Protein AF-Q3LVI6-F1 (afdb_monomer)

Mean predicted aligned error: 5.61 Å

Solvent-accessible surface area (backbone atoms only — not comparable to full-atom values): 6788 Å² total; per-residue (Å²): 140,84,86,83,91,66,55,71,72,61,56,31,68,70,35,97,43,85,88,38,20,65,63,54,54,71,59,76,71,79,91,80,88,86,78,94,64,60,45,84,53,86,100,51,65,73,39,81,44,73,38,89,65,38,51,72,90,80,40,58,30,30,34,79,40,54,72,62,44,71,73,80,88,87,78,51,71,53,66,43,88,86,79,67,50,68,44,74,40,45,70,43,93,68,93,57,33,34,26,66,65,78,130

Radius of gyration: 19.55 Å; Cα contacts (8 Å, |Δi|>4): 117; chains: 1; bounding box: 41×30×54 Å

Structure (mmCIF, N/CA/C/O backbone):
data_AF-Q3LVI6-F1
#
_entry.id   AF-Q3LVI6-F1
#
loop_
_atom_site.group_PDB
_atom_site.id
_atom_site.type_symbol
_atom_site.label_atom_id
_atom_site.label_alt_id
_atom_site.label_comp_id
_atom_site.label_asym_id
_atom_site.label_entity_id
_atom_site.label_seq_id
_atom_site.pdbx_PDB_ins_code
_atom_site.Cartn_x
_atom_site.Cartn_y
_atom_site.Cartn_z
_atom_site.occupancy
_atom_site.B_iso_or_equiv
_atom_site.auth_seq_id
_atom_site.auth_comp_id
_atom_site.auth_asym_id
_atom_site.auth_atom_id
_atom_site.pdbx_PDB_model_num
ATOM 1 N N . ARG A 1 1 ? -21.784 -9.374 -1.330 1.00 67.38 1 ARG A N 1
ATOM 2 C CA . ARG A 1 1 ? -21.407 -9.449 0.099 1.00 67.38 1 ARG A CA 1
ATOM 3 C C . ARG A 1 1 ? -19.896 -9.316 0.151 1.00 67.38 1 ARG A C 1
ATOM 5 O O . ARG A 1 1 ? -19.244 -10.026 -0.603 1.00 67.38 1 ARG A O 1
ATOM 12 N N . THR A 1 2 ? -19.379 -8.366 0.921 1.00 84.44 2 THR A N 1
ATOM 13 C CA . THR A 1 2 ? -17.945 -8.069 1.011 1.00 84.44 2 THR A CA 1
ATOM 14 C C . THR A 1 2 ? -17.585 -8.081 2.481 1.00 84.44 2 THR A C 1
ATOM 16 O O . THR A 1 2 ? -18.188 -7.330 3.242 1.00 84.44 2 THR A O 1
ATOM 19 N N . ASP A 1 3 ? -16.628 -8.916 2.865 1.00 90.06 3 ASP A N 1
ATOM 20 C CA . ASP A 1 3 ? -16.189 -9.023 4.252 1.00 90.06 3 ASP A CA 1
ATOM 21 C C . ASP A 1 3 ? -14.853 -8.284 4.420 1.00 90.06 3 ASP A C 1
ATOM 23 O O . ASP A 1 3 ? -13.958 -8.386 3.576 1.00 90.06 3 ASP A O 1
ATOM 27 N N . PHE A 1 4 ? -14.713 -7.521 5.505 1.00 92.75 4 PHE A N 1
ATOM 28 C CA . PHE A 1 4 ? -13.474 -6.824 5.850 1.00 92.75 4 PHE A CA 1
ATOM 29 C C . PHE A 1 4 ? -12.771 -7.552 6.988 1.00 92.75 4 PHE A C 1
ATOM 31 O O . PHE A 1 4 ? -13.224 -7.527 8.130 1.00 92.75 4 PHE A O 1
ATOM 38 N N . ILE A 1 5 ? -11.613 -8.139 6.696 1.00 94.00 5 ILE A N 1
ATOM 39 C CA . ILE A 1 5 ? -10.717 -8.643 7.736 1.00 94.00 5 ILE A CA 1
ATOM 40 C C . ILE A 1 5 ? -9.840 -7.477 8.189 1.00 94.00 5 ILE A C 1
ATOM 42 O O . ILE A 1 5 ? -8.905 -7.065 7.502 1.00 94.00 5 ILE A O 1
ATOM 46 N N . MET A 1 6 ? -10.177 -6.906 9.341 1.00 93.94 6 MET A N 1
ATOM 47 C CA . MET A 1 6 ? -9.473 -5.759 9.906 1.00 93.94 6 MET A CA 1
ATOM 48 C C . MET A 1 6 ? -8.410 -6.191 10.912 1.00 93.94 6 MET A C 1
ATOM 50 O O . MET A 1 6 ? -8.558 -7.176 11.631 1.00 93.94 6 MET A O 1
ATOM 54 N N . SER A 1 7 ? -7.348 -5.392 11.034 1.00 95.75 7 SER A N 1
ATOM 55 C CA . SER A 1 7 ? -6.457 -5.517 12.190 1.00 95.75 7 SER A CA 1
ATOM 56 C C . SER A 1 7 ? -7.224 -5.212 13.483 1.00 95.75 7 SER A C 1
ATOM 58 O O . SER A 1 7 ? -8.093 -4.336 13.499 1.00 95.75 7 SER A O 1
ATOM 60 N N . LYS A 1 8 ? -6.847 -5.859 14.594 1.00 95.44 8 LYS A N 1
ATOM 61 C CA . LYS A 1 8 ? -7.434 -5.615 15.926 1.00 95.44 8 LYS A CA 1
ATOM 62 C C . LYS A 1 8 ? -7.523 -4.121 16.262 1.00 95.44 8 LYS A C 1
ATOM 64 O O . LYS A 1 8 ? -8.564 -3.643 16.696 1.00 95.44 8 LYS A O 1
ATOM 69 N N . LYS A 1 9 ? -6.450 -3.370 15.988 1.00 95.62 9 LYS A N 1
ATOM 70 C CA . LYS A 1 9 ? -6.378 -1.924 16.243 1.00 95.62 9 LYS A CA 1
ATOM 71 C C . LYS A 1 9 ? -7.380 -1.124 15.406 1.00 95.62 9 LYS A C 1
ATOM 73 O O . LYS A 1 9 ? -7.962 -0.173 15.916 1.00 95.62 9 LYS A O 1
ATOM 78 N N . ALA A 1 10 ? -7.561 -1.473 14.132 1.00 95.38 10 ALA A N 1
ATOM 79 C CA . ALA A 1 10 ? -8.540 -0.804 13.276 1.00 95.38 10 ALA A CA 1
ATOM 80 C C . ALA A 1 10 ? -9.972 -1.104 13.739 1.00 95.38 10 ALA A C 1
ATOM 82 O O . ALA A 1 10 ? -10.779 -0.186 13.828 1.00 95.38 10 ALA A O 1
ATOM 83 N N . PHE A 1 11 ? -10.242 -2.357 14.116 1.00 96.00 11 PHE A N 1
ATOM 84 C CA . PHE A 1 11 ? -11.553 -2.782 14.598 1.00 96.00 11 PHE A CA 1
ATOM 85 C C . PHE A 1 11 ? -11.953 -2.072 15.900 1.00 96.00 11 PHE A C 1
ATOM 87 O O . PHE A 1 11 ? -13.047 -1.527 16.000 1.00 96.00 11 PHE A O 1
ATOM 94 N N . GLN A 1 12 ? -11.034 -1.987 16.869 1.00 95.31 12 GLN A N 1
ATOM 95 C CA . GLN A 1 12 ? -11.258 -1.261 18.126 1.00 95.31 12 GLN A CA 1
ATOM 96 C C . GLN A 1 12 ? -11.562 0.224 17.897 1.00 95.31 12 GLN A C 1
ATOM 98 O O . GLN A 1 12 ? -12.451 0.771 18.539 1.00 95.31 12 GLN A O 1
ATOM 103 N N . LYS A 1 13 ? -10.890 0.867 16.934 1.00 95.81 13 LYS A N 1
ATOM 104 C CA . LYS A 1 13 ? -11.110 2.285 16.611 1.00 95.81 13 LYS A CA 1
ATOM 105 C C . LYS A 1 13 ? -12.486 2.611 16.022 1.00 95.81 13 LYS A C 1
ATOM 107 O O . LYS A 1 13 ? -12.786 3.791 15.868 1.00 95.81 13 LYS A O 1
ATOM 112 N N . MET A 1 14 ? -13.302 1.611 15.690 1.00 95.44 14 MET A N 1
ATOM 113 C CA . MET A 1 14 ? -14.700 1.823 15.301 1.00 95.44 14 MET A CA 1
ATOM 114 C C . MET A 1 14 ? -15.628 2.017 16.510 1.00 95.44 14 MET A C 1
ATOM 116 O O . MET A 1 14 ? -16.782 2.401 16.337 1.00 95.44 14 MET A O 1
ATOM 120 N N . ALA A 1 15 ? -15.154 1.744 17.730 1.00 95.69 15 ALA A N 1
ATOM 121 C CA . ALA A 1 15 ? -15.945 1.907 18.939 1.00 95.69 15 ALA A CA 1
ATOM 122 C C . ALA A 1 15 ? -16.274 3.386 19.199 1.00 95.69 15 ALA A C 1
ATOM 124 O O . ALA A 1 15 ? -15.474 4.279 18.923 1.00 95.69 15 ALA A O 1
ATOM 125 N N . GLN A 1 16 ? -17.448 3.645 19.781 1.00 93.50 16 GLN A N 1
ATOM 126 C CA . GLN A 1 16 ? -17.910 5.009 20.072 1.00 93.50 16 GLN A CA 1
ATOM 127 C C . GLN A 1 16 ? -17.022 5.726 21.099 1.00 93.50 16 GLN A C 1
ATOM 129 O O . GLN A 1 16 ? -16.907 6.949 21.090 1.00 93.50 16 GLN A O 1
ATOM 134 N N . SER A 1 17 ? -16.403 4.964 22.000 1.00 94.81 17 SER A N 1
ATOM 135 C CA . SER A 1 17 ? -15.467 5.462 23.005 1.00 94.81 17 SER A CA 1
ATOM 136 C C . SER A 1 17 ? -14.401 4.417 23.336 1.00 94.81 17 SER A C 1
ATOM 138 O O . SER A 1 17 ? -14.597 3.218 23.113 1.00 94.81 17 SER A O 1
ATOM 140 N N . THR A 1 18 ? -13.308 4.858 23.959 1.00 93.06 18 THR A N 1
ATOM 141 C CA . THR A 1 18 ? -12.217 3.989 24.430 1.00 93.06 18 THR A CA 1
ATOM 142 C C . THR A 1 18 ? -12.692 2.912 25.413 1.00 93.06 18 THR A C 1
ATOM 144 O O . THR A 1 18 ? -12.187 1.793 25.399 1.00 93.06 18 THR A O 1
ATOM 147 N N . TYR A 1 19 ? -13.717 3.201 26.222 1.00 94.06 19 TYR A N 1
ATOM 148 C CA . TYR A 1 19 ? -14.304 2.248 27.174 1.00 94.06 19 TYR A CA 1
ATOM 149 C C . TYR A 1 19 ? -15.094 1.121 26.496 1.00 94.06 19 TYR A C 1
ATOM 151 O O . TYR A 1 19 ? -15.279 0.056 27.080 1.00 94.06 19 TYR A O 1
ATOM 159 N N . SER A 1 20 ? -15.553 1.344 25.263 1.00 95.19 20 SER A N 1
ATOM 160 C CA . SER A 1 20 ? -16.339 0.373 24.491 1.00 95.19 20 SER A CA 1
ATOM 161 C C . SER A 1 20 ? -15.505 -0.491 23.539 1.00 95.19 20 SER A C 1
ATOM 163 O O . SER A 1 20 ? -16.048 -1.403 22.922 1.00 95.19 20 SER A O 1
ATOM 165 N N . GLU A 1 21 ? -14.193 -0.259 23.430 1.00 95.81 21 GLU A N 1
ATOM 166 C CA . GLU A 1 21 ? -13.319 -0.992 22.502 1.00 95.81 21 GLU A CA 1
ATOM 167 C C . GLU A 1 21 ? -13.253 -2.495 22.798 1.00 95.81 21 GLU A C 1
ATOM 169 O O . GLU A 1 21 ? -13.255 -3.305 21.872 1.00 95.81 21 GLU A O 1
ATOM 174 N N . SER A 1 22 ? -13.186 -2.876 24.078 1.00 95.00 22 SER A N 1
ATOM 175 C CA . SER A 1 22 ? -13.134 -4.282 24.500 1.00 95.00 22 SER A CA 1
ATOM 176 C C . SER A 1 22 ? -14.450 -5.003 24.221 1.00 95.00 22 SER A C 1
ATOM 178 O O . SER A 1 22 ? -14.433 -6.113 23.693 1.00 95.00 22 SER A O 1
ATOM 180 N N . SER A 1 23 ? -15.573 -4.343 24.516 1.00 95.69 23 SER A N 1
ATOM 181 C CA . SER A 1 23 ? -16.919 -4.850 24.240 1.00 95.69 23 SER A CA 1
ATOM 182 C C . SER A 1 23 ? -17.150 -5.019 22.738 1.00 95.69 23 SER A C 1
ATOM 184 O O . SER A 1 23 ? -17.591 -6.082 22.300 1.00 95.69 23 SER A O 1
ATOM 186 N N . LEU A 1 24 ? -16.763 -4.030 21.922 1.00 96.00 24 LEU A N 1
ATOM 187 C CA . LEU A 1 24 ? -16.846 -4.153 20.468 1.00 96.00 24 LEU A CA 1
ATOM 188 C C . LEU A 1 24 ? -15.976 -5.313 19.973 1.00 96.00 24 LEU A C 1
ATOM 190 O O . LEU A 1 24 ? -16.464 -6.177 19.253 1.00 96.00 24 LEU A O 1
ATOM 194 N N . LEU A 1 25 ? -14.713 -5.385 20.405 1.00 95.44 25 LEU A N 1
ATOM 195 C CA . LEU A 1 25 ? -13.800 -6.454 19.999 1.00 95.44 25 LEU A CA 1
ATOM 196 C C . LEU A 1 25 ? -14.323 -7.851 20.371 1.00 95.44 25 LEU A C 1
ATOM 198 O O . LEU A 1 25 ? -14.142 -8.782 19.590 1.00 95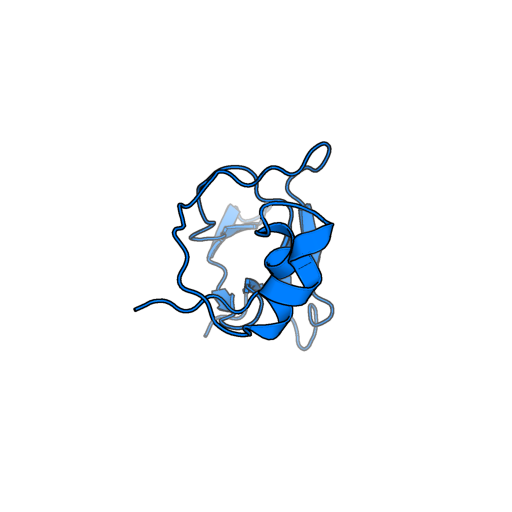.44 25 LEU A O 1
ATOM 202 N N . SER A 1 26 ? -14.994 -8.001 21.521 1.00 95.44 26 SER A N 1
ATOM 203 C CA . SER A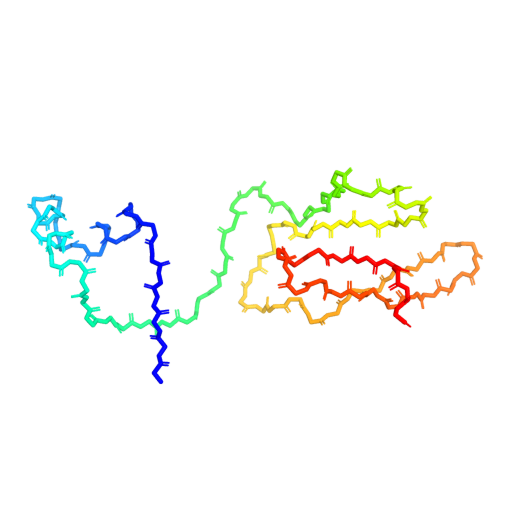 1 26 ? -15.588 -9.284 21.929 1.00 95.44 26 SER A CA 1
ATOM 204 C C . SER A 1 26 ? -16.753 -9.746 21.054 1.00 95.44 26 SER A C 1
ATOM 206 O O . SER A 1 26 ? -17.050 -10.937 21.053 1.00 95.44 26 SER A O 1
ATOM 208 N N . GLN A 1 27 ? -17.384 -8.852 20.284 1.00 95.44 27 GLN A N 1
ATOM 209 C CA . GLN A 1 27 ? -18.425 -9.244 19.326 1.00 95.44 27 GLN A CA 1
ATOM 210 C C . GLN A 1 27 ? -17.842 -10.005 18.127 1.00 95.44 27 GLN A C 1
ATOM 212 O O . GLN A 1 27 ? -18.529 -10.830 17.532 1.00 95.44 27 GLN A O 1
ATOM 217 N N . GLY A 1 28 ? -16.570 -9.766 17.782 1.00 93.19 28 GLY A N 1
ATOM 218 C CA . GLY A 1 28 ? -15.842 -10.452 16.710 1.00 93.19 28 GLY A CA 1
ATOM 219 C C . GLY A 1 28 ? -16.270 -10.050 15.294 1.00 93.19 28 GLY A C 1
ATOM 220 O O . GLY A 1 28 ? -15.433 -9.620 14.504 1.00 93.19 28 GLY A O 1
ATOM 221 N N . ILE A 1 29 ? -17.561 -10.164 14.978 1.00 94.38 29 ILE A N 1
ATOM 222 C CA . ILE A 1 29 ? -18.153 -9.827 13.680 1.00 94.38 29 ILE A CA 1
ATOM 223 C C . ILE A 1 29 ? -19.257 -8.800 13.912 1.00 94.38 29 ILE A C 1
ATOM 225 O O . ILE A 1 29 ? -20.135 -9.005 14.746 1.00 94.38 29 ILE A O 1
ATOM 229 N N . VAL A 1 30 ? -19.210 -7.706 13.158 1.00 94.00 30 VAL A N 1
ATOM 230 C CA . VAL A 1 30 ? -20.232 -6.656 13.165 1.00 94.00 30 VAL A CA 1
ATOM 231 C C . VAL A 1 30 ? -20.481 -6.191 11.737 1.00 94.00 30 VAL A C 1
ATOM 233 O O . VAL A 1 30 ? -19.565 -6.208 10.910 1.00 94.00 30 VAL A O 1
ATOM 236 N N . ASP A 1 31 ? -21.705 -5.759 11.457 1.00 93.81 31 ASP A N 1
ATOM 237 C CA . ASP A 1 31 ? -22.016 -5.091 10.199 1.00 93.81 31 ASP A CA 1
ATOM 238 C C . ASP A 1 31 ? -21.419 -3.681 10.198 1.00 93.81 31 ASP A C 1
ATOM 240 O O . ASP A 1 31 ? -21.437 -2.975 11.210 1.00 93.81 31 ASP A O 1
ATOM 244 N N . ILE A 1 32 ? -20.871 -3.272 9.054 1.00 92.44 32 ILE A N 1
ATOM 245 C CA . ILE A 1 32 ? -20.244 -1.962 8.887 1.00 92.44 32 ILE A CA 1
ATOM 246 C C . ILE A 1 32 ? -20.708 -1.289 7.603 1.00 92.44 32 ILE A C 1
ATOM 248 O O . ILE A 1 32 ? -20.945 -1.930 6.579 1.00 92.44 32 ILE A O 1
ATOM 252 N N . GLU A 1 33 ? -20.740 0.036 7.643 1.00 93.19 33 GLU A N 1
ATOM 253 C CA . GLU A 1 33 ? -20.822 0.862 6.448 1.00 93.19 33 GLU A CA 1
ATOM 254 C C . GLU A 1 33 ? -19.421 1.317 6.050 1.00 93.19 33 GLU A C 1
ATOM 256 O O . GLU A 1 33 ? -18.588 1.659 6.892 1.00 93.19 33 GLU A O 1
ATOM 261 N N . TYR A 1 34 ? -19.146 1.340 4.750 1.00 93.31 34 TYR A N 1
ATOM 262 C CA . TYR A 1 34 ? -17.849 1.756 4.242 1.00 93.31 34 TYR A CA 1
ATOM 263 C C . TYR A 1 34 ? -17.990 2.550 2.948 1.00 93.31 34 TYR A C 1
ATOM 265 O O . TYR A 1 34 ? -18.902 2.350 2.147 1.00 93.31 34 TYR A O 1
ATOM 273 N N . ARG A 1 35 ? -17.030 3.446 2.721 1.00 93.94 35 ARG A N 1
ATOM 274 C CA . ARG A 1 35 ? -16.854 4.151 1.451 1.00 93.94 35 ARG A CA 1
ATOM 275 C C . ARG A 1 35 ? -15.373 4.288 1.141 1.00 93.94 35 ARG A C 1
ATOM 277 O O . ARG A 1 35 ? -14.560 4.498 2.040 1.00 93.94 35 ARG A O 1
ATOM 284 N N . ARG A 1 36 ? -15.019 4.218 -0.140 1.00 92.56 36 ARG A N 1
ATOM 285 C CA . ARG A 1 36 ? -13.645 4.455 -0.587 1.00 92.56 36 ARG A CA 1
ATOM 286 C C . ARG A 1 36 ? -13.298 5.938 -0.444 1.00 92.56 36 ARG A C 1
ATOM 288 O O . ARG A 1 36 ? -13.992 6.789 -0.997 1.00 92.56 36 ARG A O 1
ATOM 295 N N . VAL A 1 37 ? -12.201 6.244 0.240 1.00 94.62 37 VAL A N 1
ATOM 296 C CA . VAL A 1 37 ? -11.674 7.610 0.411 1.00 94.62 37 VAL A CA 1
ATOM 297 C C . VAL A 1 37 ? -10.287 7.736 -0.217 1.00 94.62 37 VAL A C 1
ATOM 299 O O . VAL A 1 37 ? -9.656 6.732 -0.534 1.00 94.62 37 VAL A O 1
ATOM 302 N N . SER A 1 38 ? -9.821 8.968 -0.425 1.00 96.06 38 SER A N 1
ATOM 303 C CA . SER A 1 38 ? -8.450 9.215 -0.876 1.00 96.06 38 SER A CA 1
ATOM 304 C C . SER A 1 38 ? -7.441 8.750 0.176 1.00 96.06 38 SER A C 1
ATOM 306 O O . SER A 1 38 ? -7.543 9.146 1.338 1.00 96.06 38 SER A O 1
ATOM 308 N N . CYS A 1 39 ? -6.436 7.975 -0.234 1.00 94.81 39 CYS A N 1
ATOM 309 C CA . CYS A 1 39 ? -5.268 7.684 0.58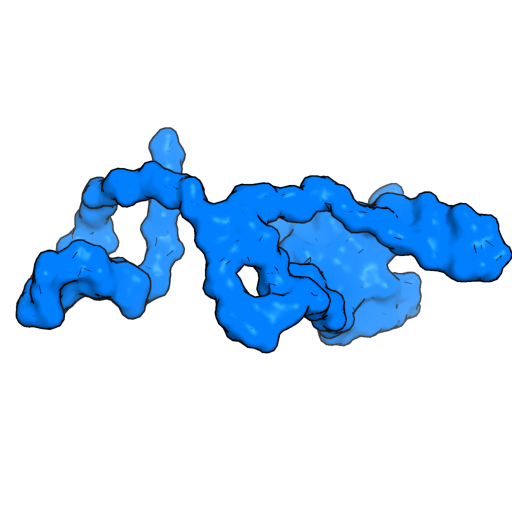8 1.00 94.81 39 CYS A CA 1
ATOM 310 C C . CYS A 1 39 ? -4.508 8.985 0.884 1.00 94.81 39 CYS A C 1
ATOM 312 O O . CYS A 1 39 ? -4.316 9.814 -0.012 1.00 94.81 39 CYS A O 1
ATOM 314 N N . ASN A 1 40 ? -4.081 9.156 2.138 1.00 94.81 40 ASN A N 1
ATOM 315 C CA . ASN A 1 40 ? -3.308 10.306 2.601 1.00 94.81 40 ASN A CA 1
ATOM 316 C C . ASN A 1 40 ? -2.017 9.810 3.260 1.00 94.81 40 ASN A C 1
ATOM 318 O O . ASN A 1 40 ? -2.064 9.171 4.312 1.00 94.81 40 ASN A O 1
ATOM 322 N N . TYR A 1 41 ? -0.877 10.131 2.649 1.00 95.38 41 TYR A N 1
ATOM 323 C CA . TYR A 1 41 ? 0.452 9.800 3.159 1.00 95.38 41 TYR A CA 1
ATOM 324 C C . TYR A 1 41 ? 1.265 11.089 3.342 1.00 95.38 41 TYR A C 1
ATOM 326 O O . TYR A 1 41 ? 2.079 11.436 2.483 1.00 95.38 41 TYR A O 1
ATOM 334 N N . PRO A 1 42 ? 1.058 11.831 4.449 1.00 94.75 42 PRO A N 1
ATOM 335 C CA . PRO A 1 42 ? 1.731 13.105 4.670 1.00 94.75 42 PRO A CA 1
ATOM 336 C C . PRO A 1 42 ? 3.249 12.948 4.604 1.00 94.75 42 PRO A C 1
ATOM 338 O O . PRO A 1 42 ? 3.795 12.005 5.176 1.00 94.75 42 PRO A O 1
ATOM 341 N N . LYS A 1 43 ? 3.927 13.892 3.942 1.00 94.44 43 LYS A N 1
ATOM 342 C CA . LYS A 1 43 ? 5.397 13.941 3.802 1.00 94.44 43 LYS A CA 1
ATOM 343 C C . LYS A 1 43 ? 6.024 12.759 3.047 1.00 94.44 43 LYS A C 1
ATOM 345 O O . LYS A 1 43 ? 7.243 12.632 3.060 1.00 94.44 43 LYS A O 1
ATOM 350 N N . ASN A 1 44 ? 5.227 11.915 2.394 1.00 94.94 44 ASN A N 1
ATOM 351 C CA . ASN A 1 44 ? 5.728 10.798 1.601 1.00 94.94 44 ASN A CA 1
ATOM 352 C C . ASN A 1 44 ? 5.395 11.017 0.125 1.00 94.94 44 ASN A C 1
ATOM 354 O O . ASN A 1 44 ? 4.242 11.247 -0.243 1.00 94.94 44 ASN A O 1
ATOM 358 N N . ASN A 1 45 ? 6.415 10.911 -0.721 1.00 94.50 45 ASN A N 1
ATOM 359 C CA . ASN A 1 45 ? 6.237 10.845 -2.165 1.00 94.50 45 ASN A CA 1
ATOM 360 C C . ASN A 1 45 ? 6.056 9.391 -2.599 1.00 94.50 45 ASN A C 1
ATOM 362 O O . ASN A 1 45 ? 6.457 8.463 -1.888 1.00 94.50 45 ASN A O 1
ATOM 366 N N . ILE A 1 46 ? 5.497 9.204 -3.797 1.00 94.00 46 ILE A N 1
ATOM 367 C CA . ILE A 1 46 ? 5.474 7.892 -4.443 1.00 94.00 46 ILE A CA 1
ATOM 368 C C . ILE A 1 46 ? 6.902 7.351 -4.473 1.00 94.00 46 ILE A C 1
ATOM 370 O O . ILE A 1 46 ? 7.819 8.019 -4.950 1.00 94.00 46 ILE A O 1
ATOM 374 N N . THR A 1 47 ? 7.078 6.153 -3.928 1.00 95.25 47 THR A N 1
ATOM 375 C CA . THR A 1 47 ? 8.386 5.517 -3.778 1.00 95.25 47 THR A CA 1
ATOM 376 C C . THR A 1 47 ? 8.368 4.168 -4.471 1.00 95.25 47 THR A C 1
ATOM 378 O O . THR A 1 47 ? 7.429 3.393 -4.305 1.00 95.25 47 THR A O 1
ATOM 381 N N . ILE A 1 48 ? 9.414 3.879 -5.237 1.00 94.44 48 ILE A N 1
ATOM 382 C CA . ILE A 1 48 ? 9.633 2.566 -5.840 1.00 94.44 48 ILE A CA 1
ATOM 383 C C . ILE A 1 48 ? 10.572 1.801 -4.911 1.00 94.44 48 ILE A C 1
ATOM 385 O O . ILE A 1 48 ? 11.726 2.196 -4.742 1.00 94.44 48 ILE A O 1
ATOM 389 N N . LYS A 1 49 ? 10.075 0.731 -4.287 1.00 94.56 49 LYS A N 1
ATOM 390 C CA . LYS A 1 49 ? 10.899 -0.179 -3.485 1.00 94.56 49 LYS A CA 1
ATOM 391 C C . LYS A 1 49 ? 11.192 -1.426 -4.309 1.00 94.56 49 LYS A C 1
ATOM 393 O O . LYS A 1 49 ? 10.261 -2.123 -4.703 1.00 94.56 49 LYS A O 1
ATOM 398 N N . ILE A 1 50 ? 12.474 -1.703 -4.531 1.00 94.06 50 ILE A N 1
ATOM 399 C CA . ILE A 1 50 ? 12.922 -2.934 -5.185 1.00 94.06 50 ILE A CA 1
ATOM 400 C C . ILE A 1 50 ? 12.580 -4.126 -4.291 1.00 94.06 50 ILE A C 1
ATOM 402 O O . ILE A 1 50 ? 12.812 -4.088 -3.079 1.00 94.06 50 ILE A O 1
ATOM 406 N N . ASP A 1 51 ? 11.960 -5.136 -4.890 1.00 92.25 51 ASP A N 1
ATOM 407 C CA . ASP A 1 51 ? 11.623 -6.375 -4.206 1.00 92.25 51 ASP A CA 1
ATOM 408 C C . ASP A 1 51 ? 12.894 -7.191 -3.942 1.00 92.25 51 ASP A C 1
ATOM 410 O O . ASP A 1 51 ? 13.819 -7.186 -4.751 1.00 92.25 51 ASP A O 1
ATOM 414 N N . GLU A 1 52 ? 12.946 -7.898 -2.817 1.00 90.81 52 GLU A N 1
ATOM 415 C CA . GLU A 1 52 ? 14.125 -8.680 -2.416 1.00 90.81 52 GLU A CA 1
ATOM 416 C C . GLU A 1 52 ? 14.420 -9.837 -3.377 1.00 90.81 52 GLU A C 1
ATOM 418 O O . GLU A 1 52 ? 15.562 -10.273 -3.475 1.00 90.81 52 GLU A O 1
ATOM 423 N N . SER A 1 53 ? 13.402 -10.320 -4.094 1.00 86.19 53 SER A N 1
ATOM 424 C CA . SER A 1 53 ? 13.551 -11.359 -5.115 1.00 86.19 53 SER A CA 1
ATOM 425 C C . SER A 1 53 ? 14.013 -10.818 -6.472 1.00 86.19 53 SER A C 1
ATOM 427 O O . SER A 1 53 ? 14.345 -11.602 -7.362 1.00 86.19 53 SER A O 1
ATOM 429 N N . SER A 1 54 ? 14.029 -9.491 -6.653 1.00 90.12 54 SER A N 1
ATOM 430 C CA . SER A 1 54 ? 14.551 -8.881 -7.873 1.00 90.12 54 SER A CA 1
ATOM 431 C C . SER A 1 54 ? 15.983 -9.365 -8.109 1.00 90.12 54 SER A C 1
ATOM 433 O O . SER A 1 54 ? 16.762 -9.440 -7.165 1.00 90.12 54 SER A O 1
ATOM 435 N N . ASP A 1 55 ? 16.313 -9.637 -9.373 1.00 87.56 55 ASP A N 1
ATOM 436 C CA . ASP A 1 55 ? 17.576 -10.192 -9.890 1.00 87.56 55 ASP A CA 1
ATOM 437 C C . ASP A 1 55 ? 17.642 -11.731 -10.032 1.00 87.56 55 ASP A C 1
ATOM 439 O O . ASP A 1 55 ? 18.443 -12.213 -10.827 1.00 87.56 55 ASP A O 1
ATOM 443 N N . TYR A 1 56 ? 16.767 -12.534 -9.404 1.00 80.38 56 TYR A N 1
ATOM 444 C CA . TYR A 1 56 ? 16.865 -14.010 -9.476 1.00 80.38 56 TYR A CA 1
ATOM 445 C C . TYR A 1 56 ? 15.732 -14.682 -10.284 1.00 80.38 56 TYR A C 1
ATOM 447 O O . TYR A 1 56 ? 14.641 -14.795 -9.747 1.00 80.38 56 TYR A O 1
ATOM 455 N N . PRO A 1 57 ? 15.924 -15.243 -11.501 1.00 79.56 57 PRO A N 1
ATOM 456 C CA . PRO A 1 57 ? 17.201 -15.509 -12.153 1.00 79.56 57 PRO A CA 1
ATOM 457 C C . PRO A 1 57 ? 17.736 -14.394 -13.056 1.00 79.56 57 PRO A C 1
ATOM 459 O O . PRO A 1 57 ? 18.919 -14.470 -13.308 1.00 79.56 57 PRO A O 1
ATOM 462 N N . TYR A 1 58 ? 16.928 -13.440 -13.549 1.00 87.50 58 TYR A N 1
ATOM 463 C CA . TYR A 1 58 ? 17.339 -12.194 -14.248 1.00 87.50 58 TYR A CA 1
ATOM 464 C C . TYR A 1 58 ? 16.097 -11.312 -14.502 1.00 87.50 58 TYR A C 1
ATOM 466 O O . TYR A 1 58 ? 15.659 -11.142 -15.643 1.00 87.50 58 TYR A O 1
ATOM 474 N N . TYR A 1 59 ? 15.468 -10.782 -13.452 1.00 89.75 59 TYR A N 1
ATOM 475 C CA . TYR A 1 59 ? 14.290 -9.916 -13.601 1.00 89.75 59 TYR A CA 1
ATOM 476 C C . TYR A 1 59 ? 14.323 -8.710 -12.670 1.00 89.75 59 TYR A C 1
ATOM 478 O O . TYR A 1 59 ? 14.956 -8.723 -11.619 1.00 89.75 59 TYR A O 1
ATOM 486 N N . LEU A 1 60 ? 13.600 -7.662 -13.052 1.00 91.19 60 LEU A N 1
ATOM 487 C CA . LEU A 1 60 ? 13.295 -6.525 -12.202 1.00 91.19 60 LEU A CA 1
ATOM 488 C C . LEU A 1 60 ? 11.947 -6.766 -11.532 1.00 91.19 60 LEU A C 1
ATOM 490 O O . LEU A 1 60 ? 10.956 -7.006 -12.220 1.00 91.19 60 LEU A O 1
ATOM 494 N N . ALA A 1 61 ? 11.905 -6.641 -10.210 1.00 92.50 61 ALA A N 1
ATOM 495 C CA . ALA A 1 61 ? 10.664 -6.602 -9.455 1.00 92.50 61 ALA A CA 1
ATOM 496 C C . ALA A 1 61 ? 10.661 -5.449 -8.455 1.00 92.50 61 ALA A C 1
ATOM 498 O O . ALA A 1 61 ? 11.659 -5.172 -7.788 1.00 92.50 61 ALA A O 1
ATOM 499 N N . PHE A 1 62 ? 9.529 -4.762 -8.345 1.00 94.12 62 PHE A N 1
ATOM 500 C CA . PHE A 1 62 ? 9.358 -3.686 -7.378 1.00 94.12 62 PHE A CA 1
ATOM 501 C C . PHE A 1 62 ? 7.903 -3.497 -6.971 1.00 94.12 62 PHE A C 1
ATOM 503 O O . PHE A 1 62 ? 6.966 -3.872 -7.674 1.00 94.12 62 PHE A O 1
ATOM 510 N N . VAL A 1 63 ? 7.715 -2.835 -5.837 1.00 94.12 63 VAL A N 1
ATOM 511 C CA . VAL A 1 63 ? 6.416 -2.377 -5.347 1.00 94.12 63 VAL A CA 1
ATOM 512 C C . VAL A 1 63 ? 6.373 -0.854 -5.343 1.00 94.12 63 VAL A C 1
ATOM 514 O O . VAL A 1 63 ? 7.378 -0.180 -5.100 1.00 94.12 63 VAL A O 1
ATOM 517 N N . ILE A 1 64 ? 5.190 -0.301 -5.607 1.00 94.12 64 ILE A N 1
ATOM 518 C CA . ILE A 1 64 ? 4.952 1.142 -5.551 1.00 94.12 64 ILE A CA 1
ATOM 519 C C . ILE A 1 64 ? 4.319 1.475 -4.204 1.00 94.12 64 ILE A C 1
ATOM 521 O O . ILE A 1 64 ? 3.233 0.998 -3.875 1.00 94.12 64 ILE A O 1
ATOM 525 N N . TRP A 1 65 ? 5.003 2.298 -3.419 1.00 93.81 65 TRP A N 1
ATOM 526 C CA . TRP A 1 65 ? 4.569 2.747 -2.102 1.00 93.81 65 TRP A CA 1
ATOM 527 C C . TRP A 1 65 ? 4.039 4.174 -2.136 1.00 93.81 65 TRP A C 1
ATOM 529 O O . TRP A 1 65 ? 4.430 4.988 -2.974 1.00 93.81 65 TRP A O 1
ATOM 539 N N . TYR A 1 66 ? 3.166 4.470 -1.170 1.00 94.88 66 TYR A N 1
ATOM 540 C CA . TYR A 1 66 ? 2.637 5.809 -0.904 1.00 94.88 66 TYR A CA 1
ATOM 541 C C . TYR A 1 66 ? 1.909 6.443 -2.089 1.00 94.88 66 TYR A C 1
ATOM 543 O O . TYR A 1 66 ? 1.967 7.656 -2.295 1.00 94.88 66 TYR A O 1
ATOM 551 N N . GLN A 1 67 ? 1.195 5.631 -2.870 1.00 93.50 67 GLN A N 1
ATOM 552 C CA . GLN A 1 67 ? 0.298 6.162 -3.883 1.00 93.50 67 GLN A CA 1
ATOM 553 C C . GLN A 1 67 ? -0.808 6.982 -3.198 1.00 93.50 67 GLN A C 1
ATOM 555 O O . GLN A 1 67 ? -1.586 6.473 -2.393 1.00 93.50 67 GLN A O 1
ATOM 560 N N . GLN A 1 68 ? -0.809 8.287 -3.468 1.00 92.94 68 GLN A N 1
ATOM 561 C CA . GLN A 1 68 ? -1.764 9.236 -2.904 1.00 92.94 68 GLN A CA 1
ATOM 562 C C . GLN A 1 68 ? -2.960 9.415 -3.835 1.00 92.94 68 GLN 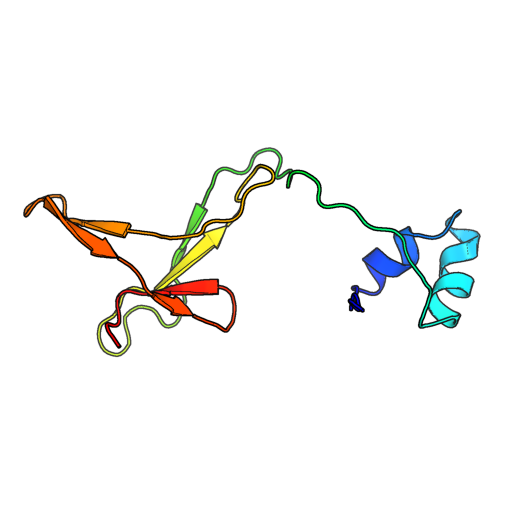A C 1
ATOM 564 O O . GLN A 1 68 ? -2.832 9.320 -5.057 1.00 92.94 68 GLN A O 1
ATOM 569 N N . GLY A 1 69 ? -4.113 9.754 -3.265 1.00 93.12 69 GLY A N 1
ATOM 570 C CA . GLY A 1 69 ? -5.340 9.929 -4.034 1.00 93.12 69 GLY A CA 1
ATOM 571 C C . GLY A 1 69 ? -6.310 8.764 -3.867 1.00 93.12 69 GLY A C 1
ATOM 572 O O . GLY A 1 69 ? -6.129 7.871 -3.044 1.00 93.12 69 GLY A O 1
ATOM 573 N N . GLN A 1 70 ? -7.382 8.784 -4.656 1.00 93.44 70 GLN A N 1
ATOM 574 C CA . GLN A 1 70 ? -8.443 7.772 -4.601 1.00 93.44 70 GLN A CA 1
ATOM 575 C C . GLN A 1 70 ? -8.296 6.677 -5.671 1.00 93.44 70 GLN A C 1
ATOM 577 O O . GLN A 1 70 ? -9.013 5.680 -5.619 1.00 93.44 70 GLN A O 1
ATOM 582 N N . LYS A 1 71 ? -7.405 6.858 -6.651 1.00 91.31 71 LYS A N 1
ATOM 583 C CA . LYS A 1 71 ? -7.284 5.991 -7.834 1.00 91.31 71 LYS A CA 1
ATOM 584 C C . LYS A 1 71 ? -6.282 4.869 -7.608 1.00 91.31 71 LYS A C 1
ATOM 586 O O . LYS A 1 71 ? -5.273 5.105 -6.968 1.00 91.31 71 LYS A O 1
ATOM 591 N N . ASP A 1 72 ? -6.533 3.699 -8.181 1.00 90.44 72 ASP A N 1
ATOM 592 C CA . ASP A 1 72 ? -5.557 2.607 -8.203 1.00 90.44 72 ASP A CA 1
ATOM 593 C C . ASP A 1 72 ? -4.587 2.749 -9.380 1.00 90.44 72 ASP A C 1
ATOM 595 O O . ASP A 1 72 ? -4.914 3.348 -10.407 1.00 90.44 72 ASP A O 1
ATOM 599 N N . ILE A 1 73 ? -3.403 2.153 -9.243 1.00 91.75 73 ILE A N 1
ATOM 600 C CA . ILE A 1 73 ? -2.482 1.947 -10.364 1.00 91.75 73 ILE A CA 1
ATOM 601 C C . ILE A 1 73 ? -2.987 0.738 -11.152 1.00 91.75 73 ILE A C 1
ATOM 603 O O . ILE A 1 73 ? -3.048 -0.376 -10.628 1.00 91.75 73 ILE A O 1
ATOM 607 N N . THR A 1 74 ? -3.383 0.974 -12.400 1.00 92.19 74 THR A N 1
ATOM 608 C CA . THR A 1 74 ? -3.929 -0.056 -13.293 1.00 92.19 74 THR A CA 1
ATOM 609 C C . THR A 1 74 ? -2.860 -0.715 -14.156 1.00 92.19 74 THR A C 1
ATOM 611 O O . THR A 1 74 ? -3.006 -1.879 -14.511 1.00 92.19 74 THR A O 1
ATOM 614 N N . ALA A 1 75 ? -1.791 0.013 -14.479 1.00 92.56 75 ALA A N 1
ATOM 615 C CA . ALA A 1 75 ? -0.699 -0.444 -15.324 1.00 92.56 75 ALA A CA 1
ATOM 616 C C . ALA A 1 75 ? 0.589 0.315 -14.991 1.00 92.56 75 ALA A C 1
ATOM 618 O O . ALA A 1 75 ? 0.546 1.482 -14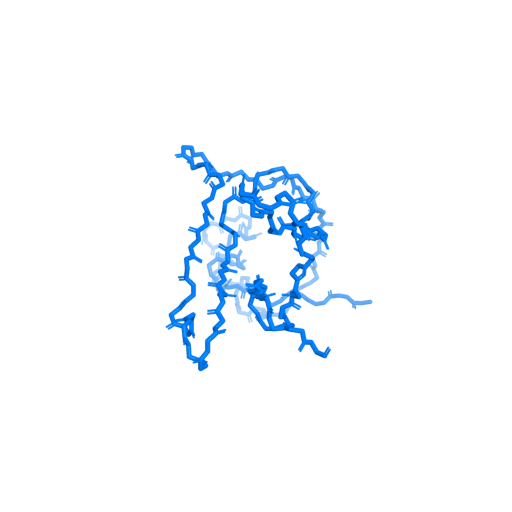.593 1.00 92.56 75 ALA A O 1
ATOM 619 N N . VAL A 1 76 ? 1.731 -0.343 -15.193 1.00 94.19 76 VAL A N 1
ATOM 620 C CA . VAL A 1 76 ? 3.061 0.262 -15.085 1.00 94.19 76 VAL A CA 1
ATOM 621 C C . VAL A 1 76 ? 3.857 -0.118 -16.323 1.00 94.19 76 VAL A C 1
ATOM 623 O O . VAL A 1 76 ? 3.884 -1.284 -16.709 1.00 94.19 76 VAL A O 1
ATOM 626 N N . GLN A 1 77 ? 4.498 0.868 -16.945 1.00 93.75 77 GLN A N 1
ATOM 627 C CA . GLN A 1 77 ? 5.335 0.668 -18.120 1.00 93.75 77 GLN A CA 1
ATOM 628 C C . GLN A 1 77 ? 6.766 1.105 -17.808 1.00 93.75 77 GLN A C 1
ATOM 630 O O . GLN A 1 77 ? 6.988 2.199 -17.290 1.00 93.75 77 GLN A O 1
ATOM 635 N N . LEU A 1 78 ? 7.731 0.243 -18.119 1.00 92.31 78 LEU A N 1
ATOM 636 C CA . LEU A 1 78 ? 9.156 0.513 -17.979 1.00 92.31 78 LEU A CA 1
ATOM 637 C C . LEU A 1 78 ? 9.731 0.904 -19.340 1.00 92.31 78 LEU A C 1
ATOM 639 O O . LEU A 1 78 ? 9.726 0.093 -20.262 1.00 92.31 78 LEU A O 1
ATOM 643 N N . CYS A 1 79 ? 10.233 2.131 -19.454 1.00 92.44 79 CYS A N 1
ATOM 644 C CA . CYS A 1 79 ? 10.832 2.660 -20.677 1.00 92.44 79 CYS A CA 1
ATOM 645 C C . CYS A 1 79 ? 12.352 2.758 -20.556 1.00 92.44 79 CYS A C 1
ATOM 647 O O . CYS A 1 79 ? 12.869 3.400 -19.642 1.00 92.44 79 CYS A O 1
ATOM 649 N N . GLU A 1 80 ? 13.072 2.164 -21.504 1.00 89.19 80 GLU A N 1
ATOM 650 C CA . GLU A 1 80 ? 14.516 2.338 -21.627 1.00 89.19 80 GLU A CA 1
ATOM 651 C C . GLU A 1 80 ? 14.849 3.705 -22.230 1.00 89.19 80 GLU A C 1
ATOM 653 O O . GLU A 1 80 ? 14.244 4.135 -23.208 1.00 89.19 80 GLU A O 1
ATOM 658 N N . THR A 1 81 ? 15.870 4.375 -21.701 1.00 91.94 81 THR A N 1
ATOM 659 C CA . THR A 1 81 ? 16.246 5.728 -22.144 1.00 91.94 81 THR A CA 1
ATOM 660 C C . THR A 1 81 ? 17.090 5.759 -23.416 1.00 91.94 81 THR A C 1
ATOM 662 O O . THR A 1 81 ? 17.192 6.805 -24.046 1.00 91.94 81 THR A O 1
ATOM 665 N N . LYS A 1 82 ? 17.715 4.636 -23.793 1.00 91.62 82 LYS A N 1
ATOM 666 C CA . LYS A 1 82 ? 18.585 4.554 -24.979 1.00 91.62 82 LYS A CA 1
ATOM 667 C C . LYS A 1 82 ? 17.814 4.186 -26.236 1.00 91.62 82 LYS A C 1
ATOM 669 O O . LYS A 1 82 ? 17.934 4.854 -27.254 1.00 91.62 82 LYS A O 1
ATOM 674 N N . ASN A 1 83 ? 17.034 3.112 -26.145 1.00 89.81 83 ASN A N 1
ATOM 675 C CA . ASN A 1 83 ? 16.289 2.573 -27.276 1.00 89.81 83 ASN A CA 1
ATOM 676 C C . ASN A 1 83 ? 14.858 3.124 -27.344 1.00 89.81 83 ASN A C 1
ATOM 678 O O . ASN A 1 83 ? 14.150 2.839 -28.302 1.00 89.81 83 ASN A O 1
ATOM 682 N N . PHE A 1 84 ? 14.418 3.866 -26.315 1.00 88.75 84 PHE A N 1
ATOM 683 C CA . PHE A 1 84 ? 13.049 4.378 -26.165 1.00 88.75 84 PHE A CA 1
ATOM 684 C C . PHE A 1 84 ? 11.969 3.288 -26.253 1.00 88.75 84 PHE A C 1
ATOM 686 O O . PHE A 1 84 ? 10.810 3.562 -26.556 1.00 88.75 84 PHE A O 1
ATOM 693 N N . VAL A 1 85 ? 12.345 2.038 -25.969 1.00 92.62 85 VAL A N 1
ATOM 694 C CA . VAL A 1 85 ? 11.429 0.899 -25.933 1.00 92.62 85 VAL A CA 1
ATOM 695 C C . VAL A 1 85 ? 10.787 0.842 -24.559 1.00 92.62 85 VAL A C 1
ATOM 697 O O . VAL A 1 85 ? 11.475 0.857 -23.539 1.00 92.62 85 VAL A O 1
ATOM 700 N N . CYS A 1 86 ? 9.463 0.743 -24.543 1.00 92.12 86 CYS A N 1
ATOM 701 C CA . CYS A 1 86 ? 8.678 0.682 -23.327 1.00 92.12 86 CYS A CA 1
ATOM 702 C C . CYS A 1 86 ? 7.972 -0.671 -23.203 1.00 92.12 86 CYS A C 1
ATOM 704 O O . CYS A 1 86 ? 7.178 -1.040 -24.067 1.00 92.12 86 CYS A O 1
ATOM 706 N N . LYS A 1 87 ? 8.218 -1.392 -22.110 1.00 91.44 87 LYS A N 1
ATOM 707 C CA . LYS A 1 87 ? 7.600 -2.689 -21.811 1.00 91.44 87 LYS A CA 1
ATOM 708 C C . LYS A 1 87 ? 6.554 -2.539 -20.717 1.00 91.44 87 LYS A C 1
ATOM 710 O O . LYS A 1 87 ? 6.814 -1.904 -19.696 1.00 91.44 87 LYS A O 1
ATOM 715 N N . LEU A 1 88 ? 5.373 -3.106 -20.940 1.00 93.62 88 LEU A N 1
ATOM 716 C CA . LEU A 1 88 ? 4.359 -3.224 -19.898 1.00 93.62 88 LEU A CA 1
ATOM 717 C C . LEU A 1 88 ? 4.846 -4.237 -18.854 1.00 93.62 88 LEU A C 1
ATOM 719 O O . LEU A 1 88 ? 5.421 -5.258 -19.226 1.00 93.62 88 LEU A O 1
ATOM 723 N N . LEU A 1 89 ? 4.667 -3.924 -17.573 1.00 93.19 89 LEU A N 1
ATOM 724 C CA . LEU A 1 89 ? 5.025 -4.817 -16.475 1.00 93.19 89 LEU A CA 1
ATOM 725 C C . LEU A 1 89 ? 3.821 -5.641 -16.033 1.00 93.19 89 LEU A C 1
ATOM 727 O O . LEU A 1 89 ? 2.712 -5.113 -15.899 1.00 93.19 89 LEU A O 1
ATOM 731 N N . ASP A 1 90 ? 4.083 -6.901 -15.713 1.00 91.75 90 ASP A N 1
ATOM 732 C CA . ASP A 1 90 ? 3.101 -7.807 -15.143 1.00 91.75 90 ASP A CA 1
ATOM 733 C C . ASP A 1 90 ? 2.943 -7.518 -13.649 1.00 91.75 90 ASP A C 1
ATOM 735 O O . ASP A 1 90 ? 3.916 -7.345 -12.908 1.00 91.75 90 ASP A O 1
ATOM 739 N N . ARG A 1 91 ? 1.689 -7.444 -13.193 1.00 90.06 91 ARG A N 1
ATOM 740 C CA . ARG A 1 91 ? 1.352 -7.242 -11.781 1.00 90.06 91 ARG A CA 1
ATOM 741 C C . ARG A 1 91 ? 1.065 -8.590 -11.132 1.00 90.06 91 ARG A C 1
ATOM 743 O O . ARG A 1 91 ? 0.071 -9.237 -11.456 1.00 90.06 91 ARG A O 1
ATOM 750 N N . SER A 1 92 ? 1.904 -8.991 -10.182 1.00 85.38 92 SER A N 1
ATOM 751 C CA . SER A 1 92 ? 1.711 -10.216 -9.415 1.00 85.38 92 SER A CA 1
ATOM 752 C C . SER A 1 92 ? 0.401 -10.168 -8.622 1.00 85.38 92 SER A C 1
ATOM 754 O O . SER A 1 92 ? 0.018 -9.146 -8.041 1.00 85.38 92 SER A O 1
ATOM 756 N N . LEU A 1 93 ? -0.278 -11.316 -8.561 1.00 71.94 93 LEU A N 1
ATOM 757 C CA . LEU A 1 93 ? -1.518 -11.487 -7.794 1.00 71.94 93 LEU A CA 1
ATOM 758 C C . LEU A 1 93 ? -1.281 -11.417 -6.278 1.00 71.94 93 LEU A C 1
ATOM 760 O O . LEU A 1 93 ? -2.176 -11.054 -5.520 1.00 71.94 93 LEU A O 1
ATOM 764 N N . TRP A 1 94 ? -0.060 -11.724 -5.841 1.00 64.19 94 TRP A N 1
AT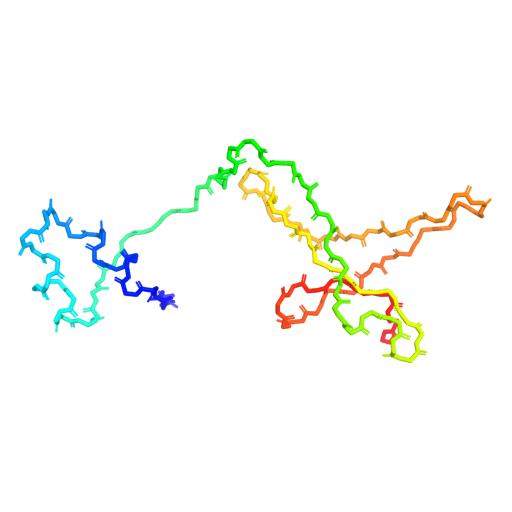OM 765 C CA . TRP A 1 94 ? 0.356 -11.653 -4.448 1.00 64.19 94 TRP A CA 1
ATOM 766 C 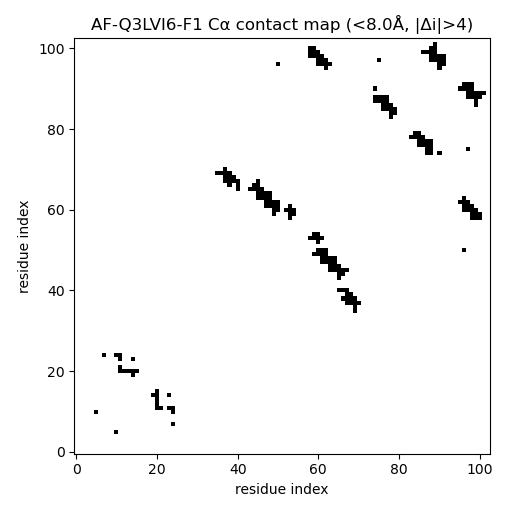C . TRP A 1 94 ? 1.156 -10.370 -4.224 1.00 64.19 94 TRP A C 1
ATOM 768 O O . TRP A 1 94 ? 2.169 -10.149 -4.883 1.00 64.19 94 TRP A O 1
ATOM 778 N N . ILE A 1 95 ? 0.693 -9.522 -3.297 1.00 71.81 95 ILE A N 1
ATOM 779 C CA . ILE A 1 95 ? 1.412 -8.345 -2.759 1.00 71.81 95 ILE A CA 1
ATOM 780 C C . ILE A 1 95 ? 1.538 -7.145 -3.728 1.00 71.81 95 ILE A C 1
ATO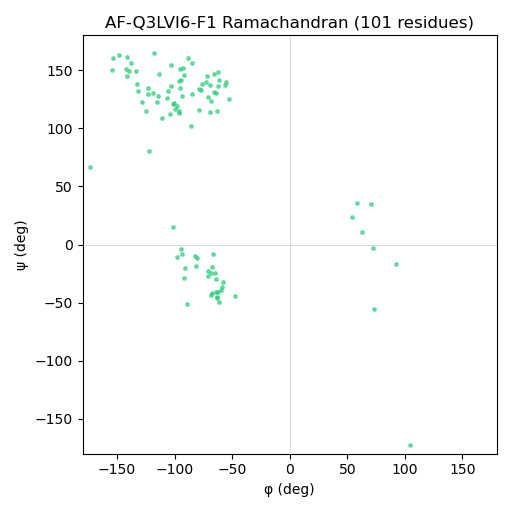M 782 O O . ILE A 1 95 ? 1.943 -6.060 -3.317 1.00 71.81 95 ILE A O 1
ATOM 786 N N . GLY A 1 96 ? 1.068 -7.260 -4.976 1.00 80.62 96 GLY A N 1
ATOM 787 C CA . GLY A 1 96 ? 1.043 -6.138 -5.922 1.00 80.62 96 GLY A CA 1
ATOM 788 C C . GLY A 1 96 ? 2.433 -5.729 -6.415 1.00 80.62 96 GLY A C 1
ATOM 789 O O . GLY A 1 96 ? 2.686 -4.541 -6.618 1.00 80.62 96 GLY A O 1
ATOM 790 N N . VAL A 1 97 ? 3.318 -6.711 -6.582 1.00 90.00 97 VAL A N 1
ATOM 791 C CA . VAL A 1 97 ? 4.659 -6.550 -7.149 1.00 90.00 97 VAL A CA 1
ATOM 792 C C . VAL A 1 97 ? 4.542 -6.417 -8.666 1.00 90.00 97 VAL A C 1
ATOM 794 O O . VAL A 1 97 ? 3.843 -7.195 -9.311 1.00 90.00 97 VAL A O 1
ATOM 797 N N . TYR A 1 98 ? 5.226 -5.439 -9.247 1.00 91.94 98 TYR A N 1
ATOM 798 C CA . TYR A 1 98 ? 5.372 -5.299 -10.693 1.00 91.94 98 TYR A CA 1
ATOM 799 C C . TYR A 1 98 ? 6.678 -5.933 -11.127 1.00 91.94 98 TYR A C 1
ATOM 801 O O . TYR A 1 98 ? 7.708 -5.686 -10.499 1.00 91.94 98 TYR A O 1
ATOM 809 N N . ASN A 1 99 ? 6.644 -6.720 -12.195 1.00 89.75 99 ASN A N 1
ATOM 810 C CA . ASN A 1 99 ? 7.828 -7.369 -12.729 1.00 89.75 99 ASN A CA 1
ATOM 811 C C . ASN A 1 99 ? 7.830 -7.391 -14.262 1.00 89.75 99 ASN A C 1
ATOM 813 O O . ASN A 1 99 ? 6.811 -7.165 -14.909 1.00 89.75 99 ASN A O 1
ATOM 817 N N . ASN A 1 100 ? 9.008 -7.602 -14.841 1.00 86.38 100 ASN A N 1
ATOM 818 C CA . ASN A 1 100 ? 9.214 -7.665 -16.290 1.00 86.38 100 ASN A CA 1
ATOM 819 C C . ASN A 1 100 ? 9.343 -9.103 -16.814 1.00 86.38 100 ASN A C 1
ATOM 821 O O . ASN A 1 100 ? 9.836 -9.288 -17.931 1.00 86.38 100 ASN A O 1
ATOM 825 N N . LEU A 1 101 ? 8.959 -10.106 -16.021 1.00 76.62 101 LEU A N 1
ATOM 826 C CA . LEU A 1 101 ? 8.855 -11.469 -16.518 1.00 76.62 101 LEU A CA 1
A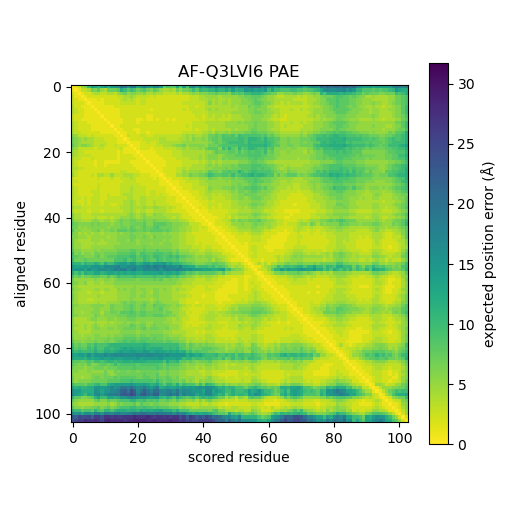TOM 827 C C . LEU A 1 101 ? 7.672 -11.482 -17.478 1.00 76.62 101 LEU A C 1
ATOM 829 O O . LEU A 1 101 ? 6.545 -11.240 -17.071 1.00 76.62 101 LEU A O 1
ATOM 833 N N . SER A 1 102 ? 7.939 -11.701 -18.760 1.00 59.78 102 SER A N 1
ATOM 834 C CA . SER A 1 102 ? 6.871 -12.028 -19.694 1.00 59.78 102 SER A CA 1
ATOM 835 C C . SER A 1 102 ? 6.358 -13.414 -19.321 1.00 59.78 102 SER A C 1
ATOM 837 O O . SER A 1 102 ? 7.157 -14.351 -19.247 1.00 59.78 102 SER A O 1
ATOM 839 N N . THR A 1 103 ? 5.061 -13.531 -19.046 1.00 53.94 103 THR A N 1
ATOM 840 C CA . THR A 1 103 ? 4.386 -14.830 -19.165 1.00 53.94 103 THR A CA 1
ATOM 841 C C . THR A 1 103 ? 4.373 -15.309 -20.613 1.00 53.94 103 THR A C 1
ATOM 843 O O . THR A 1 103 ? 4.377 -14.456 -21.533 1.00 53.94 103 THR A O 1
#

Organism: Taraxacum officinale (NCBI:txid50225)

Foldseek 3Di:
DDDDDDDLVVQLVVDPDVVCSVVSVVVVDDDDDDDQFWDDDPPDDWDWAWDPCDVVVHKTKTDTPDDTTRDDDPWDWDADPPVRDIDTWDFDPPPRMTMDDDD

Nearest PDB structures (foldseek):
  7xc8-assembly1_A  TM=9.137E-01  e=7.419E-04  Gossypium hirsutum
  8ro0-assembly1_TF  TM=3.343E-01  e=9.977E+00  Caenorhabditis elegans

Sequence (103 aa):
RTDFIMSKKAFQKMAQSTYSESSLLSQGIVDIEYRRVSCNYPKNNITIKIDESSDYPYYLAFVIWYQQGQKDITAVQLCETKNFVCKLLDRSLWIGVYNNLST

InterPro domains:
  IPR007112 Expansin/pollen allergen, DPBB domain [PS50842] (1-44)
  IPR007117 Expansin, cellulose-binding-like domain [PF01357] (46-81)
  IPR036749 Expansin, cellulose-binding-like domain superfamily [G3DSA:2.60.40.760] (40-100)
  IPR036749 Expansin, cellulose-binding-like domain superfamily [SSF49590] (45-92)
  IPR036908 RlpA-like domain superfamily [G3DSA:2.40.40.10] (1-39)
  IPR036908 RlpA-like domain superfamily [SSF50685] (2-43)

Secondary structure (DSSP, 8-state):
-------HHHHHTTSSSGGGHHHHHHH-----------B--TT---EEEEPTTTTSSS--EEEEE---BS------EEE-TTT--EEEPEE-TTTT-EE----

pLDDT: mean 90.79, std 7.54, range [53.94, 96.06]